Protein AF-A0A759RTY6-F1 (afdb_monomer)

pLDDT: mean 89.57, std 9.61, range [46.62, 97.69]

Radius of gyration: 14.62 Å; Cα contacts (8 Å, |Δi|>4): 48; chains: 1; bounding box: 24×43×30 Å

Solvent-accessible surface area (backbone atoms only — not comparable to full-atom values): 5090 Å² total; per-residue (Å²): 132,80,94,73,86,89,86,74,59,79,95,52,67,83,41,62,71,60,54,47,53,49,51,59,58,55,52,72,79,53,59,95,84,59,87,50,74,47,76,45,69,57,79,74,52,75,66,54,62,50,53,44,43,74,73,74,35,49,76,47,68,49,76,72,74,94,81,87,81,81,85,80,83,133

Organism: Salmonella enterica (NCBI:txid28901)

Structure (mmCIF, N/CA/C/O backbone):
data_AF-A0A759RTY6-F1
#
_entry.id   AF-A0A759RTY6-F1
#
loop_
_atom_site.group_PDB
_atom_site.id
_atom_site.type_symbol
_atom_site.label_atom_id
_atom_site.label_alt_id
_atom_site.label_comp_id
_atom_site.label_asym_id
_atom_site.label_entity_id
_atom_site.label_seq_id
_atom_site.pdbx_PDB_ins_code
_atom_site.Cartn_x
_atom_site.Cartn_y
_atom_site.Cartn_z
_atom_site.occupancy
_atom_site.B_iso_or_equiv
_atom_site.auth_seq_id
_atom_site.auth_comp_id
_atom_site.auth_asym_id
_atom_site.auth_atom_id
_atom_site.pdbx_PDB_model_num
ATOM 1 N N . MET A 1 1 ? 13.328 -11.939 12.378 1.00 46.62 1 MET A N 1
ATOM 2 C CA . MET A 1 1 ? 12.798 -12.593 11.160 1.00 46.62 1 MET A CA 1
ATOM 3 C C . MET A 1 1 ? 11.690 -11.724 10.591 1.00 46.62 1 MET A C 1
ATOM 5 O O . MET A 1 1 ? 10.911 -11.230 11.400 1.00 46.62 1 MET A O 1
ATOM 9 N N . PRO A 1 2 ? 11.618 -11.498 9.267 1.00 65.00 2 PRO A N 1
ATOM 10 C CA . PRO A 1 2 ? 10.469 -10.817 8.675 1.00 65.00 2 PRO A CA 1
ATOM 11 C C . PRO A 1 2 ? 9.217 -11.696 8.808 1.00 65.00 2 PRO A C 1
ATOM 13 O O . PRO A 1 2 ? 9.295 -12.905 8.603 1.00 65.00 2 PRO A O 1
ATOM 16 N N . LEU A 1 3 ? 8.081 -11.085 9.157 1.00 76.38 3 LEU A N 1
ATOM 17 C CA . LEU A 1 3 ? 6.784 -11.764 9.290 1.00 76.38 3 LEU A CA 1
ATOM 18 C C . LEU A 1 3 ? 6.282 -12.303 7.938 1.00 76.38 3 LEU A C 1
ATOM 20 O O . LEU A 1 3 ? 5.668 -13.361 7.881 1.00 76.38 3 LEU A O 1
ATOM 24 N N . MET A 1 4 ? 6.578 -11.585 6.851 1.00 88.56 4 MET A N 1
ATOM 25 C CA . MET A 1 4 ? 6.180 -11.928 5.488 1.00 88.56 4 MET A CA 1
ATOM 26 C C . MET A 1 4 ? 7.194 -11.351 4.488 1.00 88.56 4 MET A 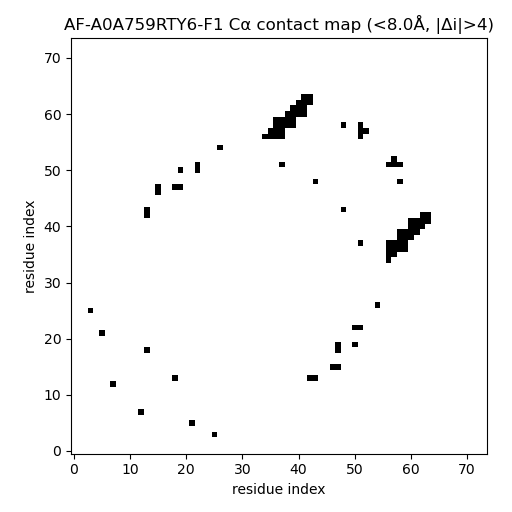C 1
ATOM 28 O O . MET A 1 4 ? 7.758 -10.283 4.724 1.00 88.56 4 MET A O 1
ATOM 32 N N . SER A 1 5 ? 7.432 -12.050 3.376 1.00 90.75 5 SER A N 1
ATOM 33 C CA . SER A 1 5 ? 8.261 -11.576 2.261 1.00 90.75 5 SER A CA 1
ATOM 34 C C . SER A 1 5 ? 7.629 -11.989 0.936 1.00 90.75 5 SER A C 1
ATOM 36 O O . SER A 1 5 ? 7.181 -13.127 0.800 1.00 90.75 5 SER A O 1
ATOM 38 N N . TYR A 1 6 ? 7.594 -11.071 -0.030 1.00 90.69 6 TYR A N 1
ATOM 39 C CA . TYR A 1 6 ? 7.039 -11.308 -1.360 1.00 90.69 6 TYR A CA 1
ATOM 40 C C . TYR A 1 6 ? 8.021 -10.783 -2.411 1.00 90.69 6 TYR A C 1
ATOM 42 O O . TYR A 1 6 ? 8.210 -9.577 -2.556 1.00 90.69 6 TYR A O 1
ATOM 50 N N . VAL A 1 7 ? 8.666 -11.700 -3.133 1.00 92.94 7 VAL A N 1
ATOM 51 C CA . VAL A 1 7 ? 9.702 -11.393 -4.129 1.00 92.94 7 VAL A CA 1
ATOM 52 C C . VAL A 1 7 ? 9.159 -11.671 -5.523 1.00 92.94 7 VAL A C 1
ATOM 54 O O . VAL A 1 7 ? 8.535 -12.706 -5.753 1.00 92.94 7 VAL A O 1
ATOM 57 N N . VAL A 1 8 ? 9.408 -10.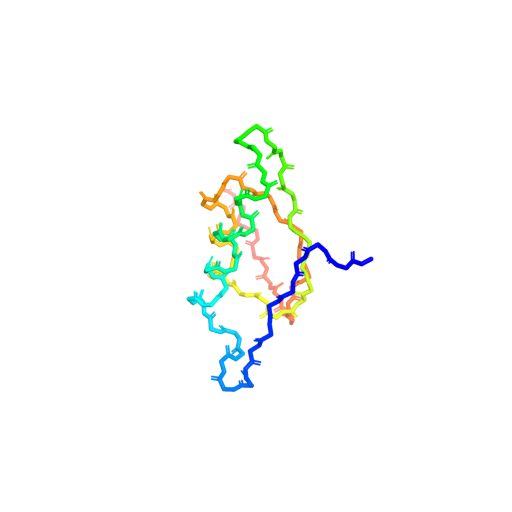756 -6.461 1.00 94.31 8 VAL A N 1
ATOM 58 C CA . VAL A 1 8 ? 8.956 -10.877 -7.852 1.00 94.31 8 VAL A CA 1
ATOM 59 C C . VAL A 1 8 ? 10.094 -10.627 -8.836 1.00 94.31 8 VAL A C 1
ATOM 61 O O . VAL A 1 8 ? 11.045 -9.918 -8.498 1.00 94.31 8 VAL A O 1
ATOM 64 N N . PRO A 1 9 ? 10.018 -11.183 -10.060 1.00 97.38 9 PRO A N 1
ATOM 65 C CA . PRO A 1 9 ? 10.954 -10.837 -11.121 1.00 97.38 9 PRO A CA 1
ATOM 66 C C . PRO A 1 9 ? 10.925 -9.338 -11.424 1.00 97.38 9 PRO A C 1
ATOM 68 O O . PRO A 1 9 ? 9.888 -8.688 -11.295 1.00 97.38 9 PRO A O 1
ATOM 71 N N . LEU A 1 10 ? 12.040 -8.802 -11.926 1.00 96.06 10 LEU A N 1
ATOM 72 C CA . LEU A 1 10 ? 12.149 -7.384 -12.284 1.00 96.06 10 LEU A CA 1
ATOM 73 C C . LEU A 1 10 ? 11.072 -6.935 -13.289 1.00 96.06 10 LEU A C 1
ATOM 75 O O . LEU A 1 10 ? 10.585 -5.813 -13.208 1.00 96.06 10 LEU A O 1
ATOM 79 N N . SER A 1 11 ? 10.642 -7.825 -14.188 1.00 96.81 11 SER A N 1
ATOM 80 C CA . SER A 1 11 ? 9.567 -7.572 -15.159 1.00 96.81 11 SER A CA 1
ATOM 81 C C . SER A 1 11 ? 8.190 -7.331 -14.532 1.00 96.81 11 SER A C 1
ATOM 83 O O . SER A 1 11 ? 7.259 -6.937 -15.228 1.00 96.81 11 SER A O 1
ATOM 85 N N . GLN A 1 12 ? 8.045 -7.596 -13.236 1.00 96.06 12 GLN A N 1
ATOM 86 C CA . GLN A 1 12 ? 6.825 -7.407 -12.459 1.00 96.06 12 GLN A CA 1
ATOM 87 C C . GLN A 1 12 ? 6.987 -6.333 -11.372 1.00 96.06 12 GLN A C 1
ATOM 89 O O . GLN A 1 12 ? 6.079 -6.133 -10.563 1.00 96.06 12 GLN A O 1
ATOM 94 N N . LEU A 1 13 ? 8.131 -5.641 -11.333 1.00 92.00 13 LEU A N 1
ATOM 95 C CA . LEU A 1 13 ? 8.380 -4.578 -10.368 1.00 92.00 13 LEU A CA 1
ATOM 96 C C . LEU A 1 13 ? 7.346 -3.456 -10.537 1.00 92.00 13 LEU A C 1
ATOM 98 O O . LEU A 1 13 ? 7.143 -2.941 -11.634 1.00 92.00 13 LEU A O 1
ATOM 102 N N . GLY A 1 14 ? 6.698 -3.071 -9.437 1.00 89.81 14 GLY A N 1
ATOM 103 C CA . GLY A 1 14 ? 5.688 -2.013 -9.443 1.00 89.81 14 GLY A CA 1
ATOM 104 C C . GLY A 1 14 ? 4.318 -2.435 -9.982 1.00 89.81 14 GLY A C 1
ATOM 105 O O . GLY A 1 14 ? 3.455 -1.571 -10.142 1.00 89.81 14 GLY A O 1
ATOM 106 N N . ASN A 1 15 ? 4.090 -3.727 -10.250 1.00 94.25 15 ASN A N 1
ATOM 107 C CA . ASN A 1 15 ? 2.792 -4.214 -10.711 1.00 94.25 15 ASN A CA 1
ATOM 108 C C . ASN A 1 15 ? 1.712 -4.010 -9.616 1.00 94.25 15 ASN A C 1
ATOM 110 O O . ASN A 1 15 ? 1.817 -4.596 -8.531 1.00 94.25 15 ASN A O 1
ATOM 114 N N . PRO A 1 16 ? 0.653 -3.221 -9.887 1.00 93.56 16 PRO A N 1
ATOM 115 C CA . PRO A 1 16 ? -0.375 -2.901 -8.898 1.00 93.56 16 PRO A CA 1
ATOM 116 C C . PRO A 1 16 ? -1.179 -4.122 -8.432 1.00 93.56 16 PRO A C 1
ATOM 118 O O . PRO A 1 16 ? -1.557 -4.173 -7.263 1.00 93.56 16 PRO A O 1
ATOM 121 N N . ASP A 1 17 ? -1.385 -5.127 -9.284 1.00 95.19 17 ASP A N 1
ATOM 122 C CA . ASP A 1 17 ? -2.147 -6.334 -8.932 1.00 95.19 17 ASP A CA 1
ATOM 123 C C . ASP A 1 17 ? -1.362 -7.243 -7.982 1.00 95.19 17 ASP A C 1
ATOM 125 O O . ASP A 1 17 ? -1.924 -7.984 -7.176 1.00 95.19 17 ASP A O 1
ATOM 129 N N . ILE A 1 18 ? -0.032 -7.218 -8.079 1.00 95.25 18 ILE A N 1
ATOM 130 C CA . ILE A 1 18 ? 0.849 -7.928 -7.147 1.00 95.25 18 ILE A CA 1
ATOM 131 C C . ILE A 1 18 ? 0.844 -7.222 -5.794 1.00 95.25 18 ILE A C 1
ATOM 133 O O . ILE A 1 18 ? 0.731 -7.874 -4.759 1.00 95.25 18 ILE A O 1
ATOM 137 N N . HIS A 1 19 ? 0.921 -5.893 -5.800 1.00 94.25 19 HIS A N 1
ATOM 138 C CA . HIS A 1 19 ? 0.834 -5.093 -4.586 1.00 94.25 19 HIS A CA 1
ATOM 139 C C . HIS A 1 19 ? -0.497 -5.287 -3.844 1.00 94.25 19 HIS A C 1
ATOM 141 O O . HIS A 1 19 ? -0.483 -5.456 -2.627 1.00 94.25 19 HIS A O 1
ATOM 147 N N . ALA A 1 20 ? -1.625 -5.303 -4.564 1.00 94.81 20 ALA A N 1
ATOM 148 C CA . ALA A 1 20 ? -2.943 -5.558 -3.981 1.00 94.81 20 ALA A CA 1
ATOM 149 C C . ALA A 1 20 ? -2.999 -6.946 -3.327 1.00 94.81 20 ALA A C 1
ATOM 151 O O . ALA A 1 20 ? -3.262 -7.048 -2.134 1.00 94.81 20 ALA A O 1
ATOM 152 N N . ARG A 1 21 ? -2.596 -7.998 -4.057 1.00 95.81 21 ARG A N 1
ATOM 153 C CA . ARG A 1 21 ? -2.549 -9.369 -3.517 1.00 95.81 21 ARG A CA 1
ATOM 154 C C . ARG A 1 21 ? -1.672 -9.500 -2.273 1.00 95.81 21 ARG A C 1
ATOM 156 O O . ARG A 1 21 ? -1.991 -10.284 -1.378 1.00 95.81 21 ARG A O 1
ATOM 163 N N . PHE A 1 22 ? -0.565 -8.760 -2.213 1.00 95.06 22 PHE A N 1
ATOM 164 C CA . PHE A 1 22 ? 0.278 -8.723 -1.023 1.00 95.06 22 PHE A CA 1
ATOM 165 C C . PHE A 1 22 ? -0.461 -8.114 0.178 1.00 95.06 22 PHE A C 1
ATOM 167 O O . PHE A 1 22 ? -0.441 -8.713 1.252 1.00 95.06 22 PHE A O 1
ATOM 174 N N . LEU A 1 23 ? -1.134 -6.971 0.004 1.00 95.19 23 LEU A N 1
ATOM 175 C CA . LEU A 1 23 ? -1.894 -6.315 1.076 1.00 95.19 23 LEU A CA 1
ATOM 176 C C . LEU A 1 23 ? -3.102 -7.149 1.523 1.00 95.19 23 LEU A C 1
ATOM 178 O O . LEU A 1 23 ? -3.311 -7.296 2.727 1.00 95.19 23 LEU A O 1
ATOM 182 N N . ASP A 1 24 ? -3.810 -7.784 0.584 1.00 95.56 24 ASP A N 1
ATOM 183 C CA . ASP A 1 24 ? -4.896 -8.722 0.888 1.00 95.56 24 ASP A CA 1
ATOM 184 C C . ASP A 1 24 ? -4.391 -9.867 1.768 1.00 95.56 24 ASP A C 1
ATOM 186 O O . ASP A 1 24 ? -4.962 -10.160 2.817 1.00 95.56 24 ASP A O 1
ATOM 190 N N . SER A 1 25 ? -3.268 -10.475 1.384 1.00 95.44 25 SER A N 1
ATOM 191 C CA . SER A 1 25 ? -2.656 -11.568 2.143 1.00 95.44 25 SER A CA 1
ATOM 192 C C . SER A 1 25 ? -2.195 -11.109 3.528 1.00 95.44 25 SER A C 1
ATOM 194 O O . SER A 1 25 ? -2.379 -11.827 4.508 1.00 95.44 25 SER A O 1
ATOM 196 N N . LEU A 1 26 ? -1.625 -9.905 3.620 1.00 94.69 26 LEU A N 1
ATOM 197 C CA . LEU A 1 26 ? -1.188 -9.313 4.880 1.00 94.69 26 LEU A CA 1
ATOM 198 C C . LEU A 1 26 ? -2.371 -9.018 5.816 1.00 94.69 26 LEU A C 1
ATOM 200 O O . LEU A 1 26 ? -2.234 -9.166 7.029 1.00 94.69 26 LEU A O 1
ATOM 204 N N . SER A 1 27 ? -3.538 -8.648 5.278 1.00 94.38 27 SER A N 1
ATOM 205 C CA . SER A 1 27 ? -4.729 -8.364 6.090 1.00 94.38 27 SER A CA 1
ATOM 206 C C . SER A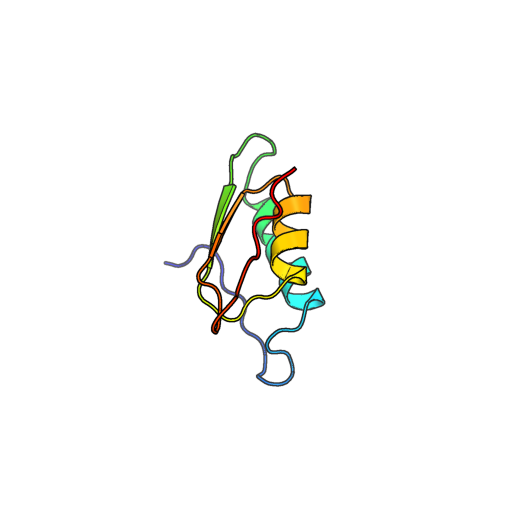 1 27 ? -5.215 -9.575 6.883 1.00 94.38 27 SER A C 1
ATOM 208 O O . SER A 1 27 ? -5.720 -9.416 7.992 1.00 94.38 27 SER A O 1
ATOM 210 N N . LEU A 1 28 ? -4.965 -10.786 6.376 1.00 94.38 28 LEU A N 1
ATOM 211 C CA . LEU A 1 28 ? -5.326 -12.039 7.042 1.00 94.38 28 LEU A CA 1
ATOM 212 C C . LEU A 1 28 ? -4.512 -12.293 8.319 1.00 94.38 28 LEU A C 1
ATOM 214 O O . LEU A 1 28 ? -4.877 -13.149 9.123 1.00 94.38 28 LEU A O 1
ATOM 218 N N . CYS A 1 29 ? -3.405 -11.572 8.521 1.00 93.19 29 CYS A N 1
ATOM 219 C CA . CYS A 1 29 ? -2.593 -11.671 9.733 1.00 93.19 29 CYS A CA 1
ATOM 220 C C . CYS A 1 29 ? -3.191 -10.911 10.924 1.00 93.19 29 CYS A C 1
ATOM 222 O O . CYS A 1 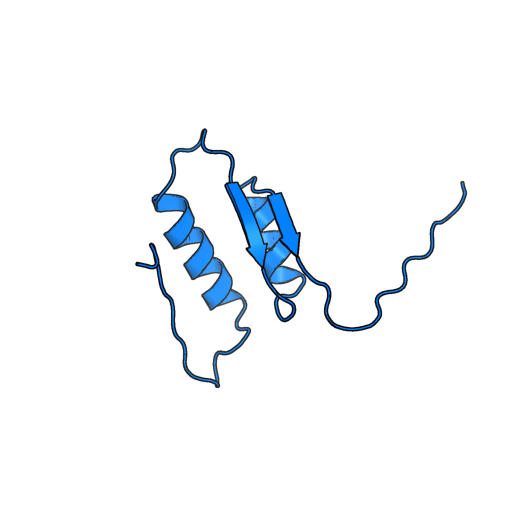29 ? -2.684 -11.038 12.040 1.00 93.19 29 CYS A O 1
ATOM 224 N N . PHE A 1 30 ? -4.232 -10.109 10.701 1.00 92.12 30 PHE A N 1
ATOM 225 C CA . PHE A 1 30 ? -4.786 -9.209 11.700 1.00 92.12 30 PHE A CA 1
ATOM 226 C C . PHE A 1 30 ? -6.281 -9.446 11.897 1.00 92.12 30 PHE A C 1
ATOM 228 O O . PHE A 1 30 ? -6.981 -9.960 11.030 1.00 92.12 30 PHE A O 1
ATOM 235 N N . SER A 1 31 ? -6.780 -9.056 13.067 1.00 92.56 31 SER A N 1
ATOM 236 C CA . SER A 1 31 ? -8.223 -8.991 13.303 1.00 92.56 31 SER A CA 1
ATOM 237 C C . SER A 1 31 ? -8.790 -7.683 12.749 1.00 92.56 31 SER A C 1
ATOM 239 O O . SER A 1 31 ? -8.066 -6.697 12.651 1.00 92.56 31 SER A O 1
ATOM 241 N N . GLU A 1 32 ? -10.097 -7.621 12.492 1.00 88.38 32 GLU A N 1
ATOM 242 C CA . GLU A 1 32 ? -10.759 -6.400 11.991 1.00 88.38 32 GLU A CA 1
ATOM 243 C C . GLU A 1 32 ? -10.580 -5.168 12.897 1.00 88.38 32 GLU A C 1
ATOM 245 O O . GLU A 1 32 ? -10.671 -4.038 12.434 1.00 88.38 32 GLU A O 1
ATOM 250 N N . LYS A 1 33 ? -10.314 -5.366 14.195 1.00 92.38 33 LYS A N 1
ATOM 251 C CA . LYS A 1 33 ? -10.103 -4.277 15.166 1.00 92.38 33 LYS A CA 1
ATOM 252 C C . LYS A 1 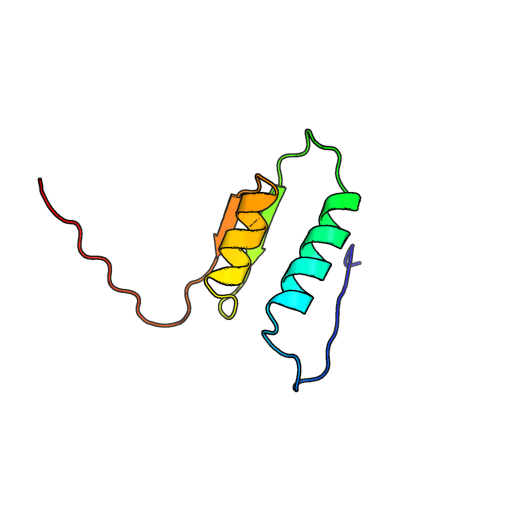33 ? -8.657 -3.790 15.228 1.00 92.38 33 LYS A C 1
ATOM 254 O O . LYS A 1 33 ? -8.354 -2.880 15.994 1.00 92.38 33 LYS A O 1
ATOM 259 N N . THR A 1 34 ? -7.750 -4.441 14.511 1.00 95.69 34 THR A N 1
ATOM 260 C CA . THR A 1 34 ? -6.335 -4.095 14.542 1.00 95.69 34 THR A CA 1
ATOM 261 C C . THR A 1 34 ? -6.106 -2.831 13.721 1.00 95.69 34 THR A C 1
ATOM 263 O O . THR A 1 34 ? -6.306 -2.822 12.511 1.00 95.69 34 THR A O 1
ATOM 266 N N . GLU A 1 35 ? -5.641 -1.770 14.375 1.00 96.31 35 GLU A N 1
ATOM 267 C CA . GLU A 1 35 ? -5.187 -0.565 13.685 1.00 96.31 35 GLU A CA 1
ATOM 268 C C . GLU A 1 35 ? -3.832 -0.832 13.021 1.00 96.31 35 GLU A C 1
ATOM 270 O O . GLU A 1 35 ? -2.863 -1.215 13.681 1.00 96.31 35 GLU A O 1
ATOM 275 N N . VAL A 1 36 ? -3.759 -0.640 11.703 1.00 96.50 36 VAL A N 1
ATOM 276 C CA . VAL A 1 36 ? -2.554 -0.909 10.911 1.00 96.50 36 VAL A CA 1
ATOM 277 C C . VAL A 1 36 ? -2.033 0.388 10.302 1.00 96.50 36 VAL A C 1
ATOM 279 O O . VAL A 1 36 ? -2.769 1.142 9.659 1.00 96.50 36 VAL A O 1
ATOM 282 N N . ILE A 1 37 ? -0.730 0.618 10.478 1.00 97.25 37 ILE A N 1
ATOM 283 C CA . ILE A 1 37 ? 0.011 1.706 9.839 1.00 97.25 37 ILE A CA 1
ATOM 284 C C . ILE A 1 37 ? 1.072 1.093 8.928 1.00 97.25 37 ILE A C 1
ATO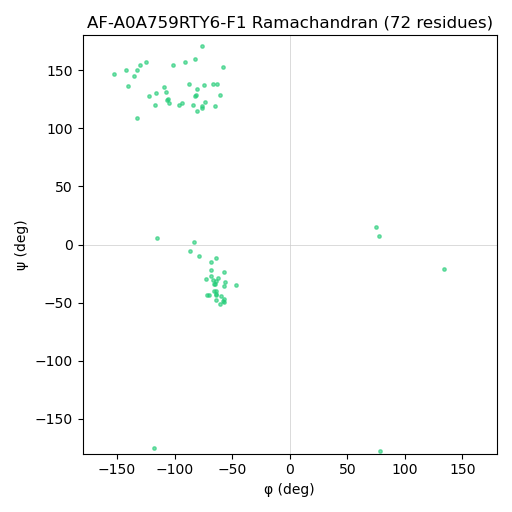M 286 O O . ILE A 1 37 ? 1.963 0.380 9.392 1.00 97.25 37 ILE A O 1
ATOM 290 N N . ILE A 1 38 ? 1.005 1.392 7.632 1.00 95.69 38 ILE A N 1
ATOM 291 C CA . ILE A 1 38 ? 2.004 0.956 6.653 1.00 95.69 38 ILE A CA 1
ATOM 292 C C . ILE A 1 38 ? 3.069 2.038 6.488 1.00 95.69 38 ILE A C 1
ATOM 294 O O . ILE A 1 38 ? 2.771 3.164 6.086 1.00 95.69 38 ILE A O 1
ATOM 298 N N . ILE A 1 39 ? 4.327 1.683 6.746 1.00 95.12 39 ILE A N 1
ATOM 299 C CA . ILE A 1 39 ? 5.483 2.547 6.497 1.00 95.12 39 ILE A CA 1
ATOM 300 C C . ILE A 1 39 ? 6.206 2.027 5.256 1.00 95.12 39 ILE A C 1
ATOM 302 O O . ILE A 1 39 ? 6.612 0.867 5.217 1.00 95.12 39 ILE A O 1
ATOM 306 N N . SER A 1 40 ? 6.351 2.868 4.232 1.00 92.25 40 SER A N 1
ATOM 307 C CA . SER A 1 40 ? 6.982 2.483 2.959 1.00 92.25 40 SER A CA 1
ATOM 308 C C . SER A 1 40 ? 7.975 3.534 2.459 1.00 92.25 40 SER A C 1
ATOM 310 O O . SER A 1 40 ? 7.770 4.736 2.638 1.00 92.25 40 SER A O 1
ATOM 312 N N . ASP A 1 41 ? 9.063 3.077 1.831 1.00 90.44 41 ASP A N 1
ATOM 313 C CA . ASP A 1 41 ? 10.001 3.961 1.133 1.00 90.44 41 ASP A CA 1
ATOM 314 C C . ASP A 1 41 ? 9.429 4.428 -0.222 1.00 90.44 41 ASP A C 1
ATOM 316 O O . ASP A 1 41 ? 8.391 3.953 -0.693 1.00 90.44 41 ASP A O 1
ATOM 320 N N . ALA A 1 42 ? 10.104 5.385 -0.854 1.00 84.62 42 ALA A N 1
ATOM 321 C CA . ALA A 1 42 ? 9.733 5.907 -2.156 1.00 84.62 42 ALA A CA 1
ATOM 322 C C . ALA A 1 42 ? 9.802 4.822 -3.247 1.00 84.62 42 ALA A C 1
ATOM 324 O O . ALA A 1 42 ? 10.745 4.038 -3.306 1.00 84.62 42 ALA A O 1
ATOM 325 N N . GLY A 1 43 ? 8.810 4.804 -4.141 1.00 85.88 43 GLY A N 1
ATOM 326 C CA . GLY A 1 43 ? 8.691 3.807 -5.216 1.00 85.88 43 GLY A CA 1
ATOM 327 C C . GLY A 1 43 ? 7.281 3.234 -5.354 1.00 85.88 43 GLY A C 1
ATOM 328 O O . GLY A 1 43 ? 6.892 2.792 -6.433 1.00 85.88 43 GLY A O 1
ATOM 329 N N . PHE A 1 44 ? 6.474 3.335 -4.299 1.00 88.69 44 PHE A N 1
ATOM 330 C CA . PHE A 1 44 ? 5.046 3.051 -4.353 1.00 88.69 44 PHE A CA 1
ATOM 331 C C . PHE A 1 44 ? 4.252 4.297 -4.771 1.00 88.69 44 PHE A C 1
ATOM 333 O O . PHE A 1 44 ? 4.543 5.413 -4.342 1.00 88.69 44 PHE A O 1
ATOM 340 N N . GLN A 1 45 ? 3.254 4.113 -5.638 1.00 84.12 45 GLN A N 1
ATOM 341 C CA . GLN A 1 45 ? 2.486 5.203 -6.253 1.00 84.12 45 GLN A CA 1
ATOM 342 C C . GLN A 1 45 ? 0.998 5.152 -5.874 1.00 84.12 45 GLN A C 1
ATOM 344 O O . GLN A 1 45 ? 0.569 4.312 -5.092 1.00 84.12 45 GLN A O 1
ATOM 349 N N . GLY A 1 46 ? 0.177 6.031 -6.461 1.00 88.06 46 GLY A N 1
ATOM 350 C CA . GLY A 1 46 ? -1.232 6.236 -6.096 1.00 88.06 46 GLY A CA 1
ATOM 351 C C . GLY A 1 46 ? -2.093 4.974 -5.925 1.00 88.06 46 GLY A C 1
ATOM 352 O O . GLY A 1 46 ? -2.960 4.960 -5.056 1.00 88.06 46 GLY A O 1
ATOM 353 N N . HIS A 1 47 ? -1.862 3.912 -6.709 1.00 90.75 47 HIS A N 1
ATOM 354 C CA . HIS A 1 47 ? -2.582 2.641 -6.544 1.00 90.75 47 HIS A CA 1
ATOM 355 C C . HIS A 1 47 ? -2.305 1.968 -5.195 1.00 90.75 47 HIS A C 1
ATOM 357 O O . HIS A 1 47 ? -3.249 1.551 -4.534 1.00 90.75 47 HIS A O 1
ATOM 363 N N . TRP A 1 48 ? -1.050 1.945 -4.747 1.00 93.81 48 TRP A N 1
ATOM 364 C CA . TRP A 1 48 ? -0.656 1.401 -3.444 1.00 93.81 48 TRP A CA 1
ATOM 365 C C . TRP A 1 48 ? -1.400 2.091 -2.297 1.00 93.81 48 TRP A C 1
ATOM 367 O O . TRP A 1 48 ? -2.045 1.442 -1.481 1.00 93.81 48 TRP A O 1
ATOM 377 N N . PHE A 1 49 ? -1.402 3.426 -2.292 1.00 93.88 49 PHE A N 1
ATOM 378 C CA . PHE A 1 49 ? -2.055 4.213 -1.242 1.00 93.88 49 PHE A CA 1
ATOM 379 C C . PHE A 1 49 ? -3.585 4.110 -1.259 1.00 93.88 49 PHE A C 1
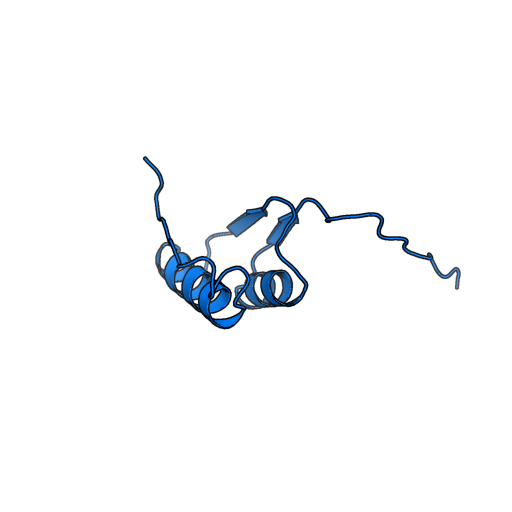ATOM 381 O O . PHE A 1 49 ? -4.229 4.305 -0.228 1.00 93.88 49 PHE A O 1
ATOM 388 N N . ARG A 1 50 ? -4.194 3.840 -2.422 1.00 94.62 50 ARG A N 1
ATOM 389 C CA . ARG A 1 50 ? -5.631 3.540 -2.508 1.00 94.62 50 ARG A CA 1
ATOM 390 C C . ARG A 1 50 ? -5.952 2.177 -1.904 1.00 94.62 50 ARG A C 1
ATOM 392 O O . ARG A 1 50 ? -6.896 2.104 -1.131 1.00 94.62 50 ARG A O 1
ATOM 399 N N . GLN A 1 51 ? -5.142 1.159 -2.198 1.00 96.06 51 GLN A N 1
ATOM 400 C CA . GLN A 1 51 ? -5.322 -0.191 -1.654 1.00 96.06 51 GLN A CA 1
ATOM 401 C C . GLN A 1 51 ? -5.145 -0.226 -0.130 1.00 96.06 51 GLN A C 1
ATOM 403 O O . GLN A 1 51 ? -5.972 -0.782 0.580 1.00 96.06 51 GLN A O 1
ATOM 408 N N . ILE A 1 52 ? -4.135 0.461 0.414 1.00 96.75 52 ILE A N 1
ATOM 409 C CA . ILE A 1 52 ? -3.983 0.575 1.876 1.00 96.75 52 ILE A CA 1
ATOM 410 C C . ILE A 1 52 ? -5.249 1.178 2.506 1.00 96.75 52 ILE A C 1
ATOM 412 O O . ILE A 1 52 ? -5.785 0.645 3.475 1.00 96.75 52 ILE A O 1
ATOM 416 N N . ARG A 1 53 ? -5.771 2.265 1.922 1.00 96.38 53 ARG A N 1
ATOM 417 C CA . ARG A 1 53 ? -6.978 2.923 2.435 1.00 96.38 53 ARG A CA 1
ATOM 418 C C . ARG A 1 53 ? -8.239 2.071 2.305 1.00 96.38 53 ARG A C 1
ATOM 420 O O . ARG A 1 53 ? -9.110 2.206 3.158 1.00 96.38 53 ARG A O 1
ATOM 427 N N . SER A 1 54 ? -8.355 1.192 1.305 1.00 95.88 54 SER A N 1
ATOM 428 C CA . SER A 1 54 ? -9.518 0.296 1.197 1.00 95.88 54 SER A CA 1
ATOM 429 C C . SER A 1 54 ? -9.574 -0.760 2.300 1.00 95.88 54 SER A C 1
ATOM 431 O O . SER A 1 54 ? -10.667 -1.217 2.613 1.00 95.88 54 SER A O 1
ATOM 433 N N . HIS A 1 55 ? -8.449 -1.087 2.943 1.00 95.25 55 HIS A N 1
ATOM 434 C CA . HIS A 1 55 ? -8.440 -1.910 4.161 1.00 95.25 55 HIS A CA 1
ATOM 435 C C . HIS A 1 55 ? -8.725 -1.107 5.445 1.00 95.25 55 HIS A C 1
ATOM 437 O O . HIS A 1 55 ? -8.689 -1.665 6.538 1.00 95.25 55 HIS A O 1
ATOM 443 N N . GLY A 1 56 ? -8.983 0.203 5.346 1.00 95.88 56 GLY A N 1
ATOM 444 C CA . GLY A 1 56 ? -9.139 1.084 6.509 1.00 95.88 56 GLY A CA 1
ATOM 445 C C . GLY A 1 56 ? -7.816 1.432 7.198 1.00 95.88 56 GLY A C 1
ATOM 446 O O . GLY A 1 56 ? -7.818 1.916 8.327 1.00 95.88 56 GLY A O 1
ATOM 447 N N . TRP A 1 57 ? -6.682 1.184 6.542 1.00 97.25 57 TRP A N 1
ATOM 448 C CA . TRP A 1 57 ? -5.357 1.402 7.117 1.00 97.25 57 TRP A CA 1
ATOM 449 C C . TRP A 1 57 ? -4.819 2.800 6.819 1.00 97.25 57 TRP A C 1
ATOM 451 O O . TRP A 1 57 ? -5.182 3.452 5.832 1.00 97.25 57 TRP A O 1
ATOM 461 N N . VAL A 1 58 ? -3.886 3.241 7.661 1.00 97.69 58 VAL A N 1
ATOM 462 C CA . VAL A 1 58 ? -3.168 4.512 7.503 1.00 97.69 58 VAL A CA 1
ATOM 463 C C . VAL A 1 58 ? -1.775 4.240 6.932 1.00 97.69 58 VAL A C 1
ATOM 465 O O . VAL A 1 58 ? -1.228 3.148 7.086 1.00 97.69 58 VAL A O 1
ATOM 468 N N . TYR A 1 59 ? -1.177 5.219 6.251 1.00 95.94 59 TYR A N 1
ATOM 469 C CA . TYR A 1 59 ? 0.183 5.094 5.735 1.00 95.94 59 TYR A CA 1
ATOM 470 C C . TYR A 1 59 ? 1.054 6.307 6.036 1.00 95.94 59 TYR A C 1
ATOM 472 O O . TYR A 1 59 ? 0.592 7.447 6.064 1.00 95.94 59 TYR A O 1
ATOM 480 N N . VAL A 1 60 ? 2.348 6.032 6.178 1.00 95.19 60 VAL A N 1
ATOM 481 C CA . VAL A 1 60 ? 3.429 7.015 6.153 1.00 95.19 60 VAL A CA 1
ATOM 482 C C . VAL A 1 60 ? 4.377 6.607 5.034 1.00 95.19 60 VAL A C 1
ATOM 484 O O . VAL A 1 60 ? 4.808 5.455 4.952 1.00 95.19 60 VAL A O 1
ATOM 487 N N . CYS A 1 61 ? 4.699 7.532 4.138 1.00 92.38 61 CYS A N 1
ATOM 488 C CA . CYS A 1 61 ? 5.567 7.229 3.010 1.00 92.38 61 CYS A CA 1
ATOM 489 C C . CYS A 1 61 ? 6.506 8.377 2.679 1.00 92.38 61 CYS A C 1
ATOM 491 O O . CYS A 1 61 ? 6.148 9.551 2.811 1.00 92.38 61 CYS A O 1
ATOM 493 N N . ARG A 1 62 ? 7.679 8.029 2.149 1.00 90.06 62 ARG A N 1
ATOM 494 C CA . ARG A 1 62 ? 8.517 8.997 1.446 1.00 90.06 62 ARG A CA 1
ATOM 495 C C . ARG A 1 62 ? 8.008 9.164 0.017 1.00 90.06 62 ARG A C 1
ATOM 497 O O . ARG A 1 62 ? 7.831 8.196 -0.715 1.00 90.06 62 ARG A O 1
ATOM 504 N N . VAL A 1 63 ? 7.800 10.408 -0.390 1.00 83.38 63 VAL A N 1
ATOM 505 C CA . VAL A 1 63 ? 7.416 10.754 -1.759 1.00 83.38 63 VAL A CA 1
ATOM 506 C C . VAL A 1 63 ? 8.660 10.768 -2.654 1.00 83.38 63 VAL A C 1
ATOM 508 O O . VAL A 1 63 ? 9.690 11.324 -2.273 1.00 83.38 63 VAL A O 1
ATOM 511 N N . LEU A 1 64 ? 8.583 10.145 -3.838 1.00 83.81 64 LEU A N 1
ATOM 512 C CA . LEU A 1 64 ? 9.672 10.184 -4.818 1.00 83.81 64 LEU A CA 1
ATOM 513 C C . LEU A 1 64 ? 9.606 11.477 -5.643 1.00 83.81 64 LEU A C 1
ATOM 515 O O . LEU A 1 64 ? 8.581 11.768 -6.260 1.00 83.81 64 LEU A O 1
ATOM 519 N N . GLY A 1 65 ? 10.724 12.201 -5.709 1.00 81.44 65 GLY A N 1
ATOM 520 C CA . GLY A 1 65 ? 10.847 13.436 -6.485 1.00 81.44 65 GLY A CA 1
ATOM 521 C C . GLY A 1 65 ? 10.220 14.657 -5.807 1.00 81.44 65 GLY A C 1
ATOM 522 O O . GLY A 1 65 ? 9.731 14.591 -4.681 1.00 81.44 65 GLY A O 1
ATOM 523 N N . ALA A 1 66 ? 10.261 15.795 -6.500 1.00 78.81 66 ALA A N 1
ATOM 524 C CA . ALA A 1 66 ? 9.640 17.025 -6.027 1.00 78.81 66 ALA A CA 1
ATOM 525 C C . ALA A 1 66 ? 8.135 16.993 -6.327 1.00 78.81 66 ALA A C 1
ATOM 527 O O . ALA A 1 66 ? 7.731 16.987 -7.489 1.00 78.81 66 ALA A O 1
ATOM 528 N N . GLN A 1 67 ? 7.311 16.965 -5.280 1.00 71.81 67 GLN A N 1
ATOM 529 C CA . GLN A 1 67 ? 5.871 17.184 -5.396 1.00 71.81 67 GLN A CA 1
ATOM 530 C C . GLN A 1 67 ? 5.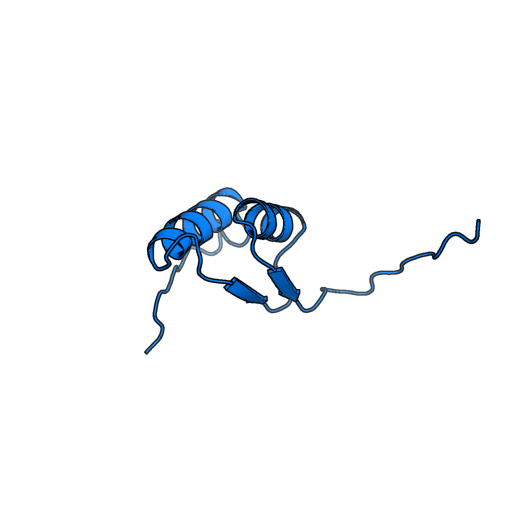549 18.575 -4.868 1.00 71.81 67 GLN A C 1
ATOM 532 O O . GLN A 1 67 ? 5.889 18.911 -3.734 1.00 71.81 67 GLN A O 1
ATOM 537 N N . TYR A 1 68 ? 4.893 19.374 -5.701 1.00 78.00 68 TYR A N 1
ATOM 538 C CA . TYR A 1 68 ? 4.469 20.722 -5.357 1.00 78.00 68 TYR A CA 1
ATOM 539 C C . TYR A 1 68 ? 2.963 20.710 -5.143 1.00 78.00 68 TYR A C 1
ATOM 541 O O . TYR A 1 68 ? 2.208 20.302 -6.023 1.00 78.00 68 TYR A O 1
ATOM 549 N N . TYR A 1 69 ? 2.530 21.170 -3.977 1.00 72.62 69 TYR A N 1
ATOM 550 C CA . TYR A 1 69 ? 1.121 21.385 -3.683 1.00 72.62 69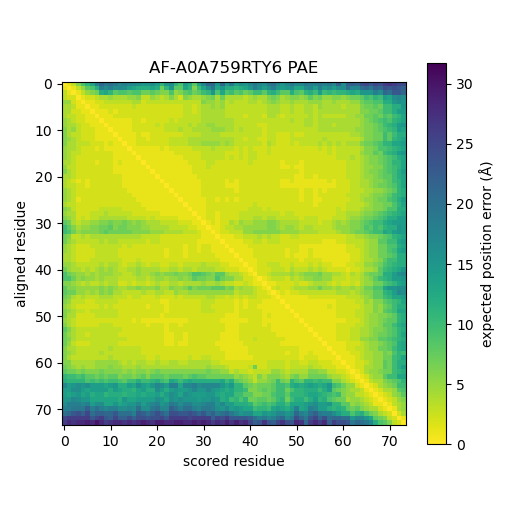 TYR A CA 1
ATOM 551 C C . TYR A 1 69 ? 0.869 22.884 -3.661 1.00 72.62 69 TYR A C 1
ATOM 553 O O . TYR A 1 69 ? 1.614 23.634 -3.030 1.00 72.62 69 TYR A O 1
ATOM 561 N N . LYS A 1 70 ? -0.177 23.319 -4.360 1.00 80.56 70 LYS A N 1
ATOM 562 C CA . LYS A 1 70 ? -0.680 24.682 -4.245 1.00 80.56 70 LYS A CA 1
ATOM 563 C C . LYS A 1 70 ? -1.831 24.657 -3.251 1.00 80.56 70 LYS A C 1
ATOM 565 O O . LYS A 1 70 ? -2.799 23.930 -3.454 1.00 80.56 70 LYS A O 1
ATOM 570 N N . ILE A 1 71 ? -1.696 25.415 -2.173 1.00 85.69 71 ILE A N 1
ATOM 571 C CA . ILE A 1 71 ? -2.811 25.684 -1.272 1.00 85.69 71 ILE A CA 1
ATOM 572 C C . ILE A 1 71 ? -3.677 26.714 -1.997 1.00 85.69 71 ILE A C 1
ATOM 574 O O . ILE A 1 71 ? -3.179 27.774 -2.373 1.00 85.69 71 ILE A O 1
ATOM 578 N N . ASN A 1 72 ? -4.931 26.367 -2.275 1.00 76.00 72 ASN A N 1
ATOM 579 C CA . ASN A 1 72 ? -5.899 27.349 -2.743 1.00 76.00 72 ASN A CA 1
ATOM 580 C C . ASN A 1 72 ? -6.465 28.041 -1.499 1.00 76.00 72 ASN A C 1
ATOM 582 O O . ASN A 1 72 ? -6.991 27.361 -0.621 1.00 76.00 72 ASN A O 1
ATOM 586 N N . GLU A 1 73 ? -6.296 29.357 -1.415 1.00 71.62 73 GLU A N 1
ATOM 587 C CA . GLU A 1 73 ? -7.011 30.198 -0.452 1.00 71.62 73 GLU A CA 1
ATOM 588 C C . GLU A 1 73 ? -8.463 30.357 -0.942 1.00 71.62 73 GLU A C 1
ATOM 590 O O . GLU A 1 73 ? -8.680 30.480 -2.152 1.00 71.62 73 GLU A O 1
ATOM 595 N N . GLU A 1 74 ? -9.431 30.251 -0.021 1.00 56.56 74 GLU A N 1
ATOM 596 C CA . GLU A 1 74 ? -10.876 30.416 -0.279 1.00 56.56 74 GLU A CA 1
ATOM 597 C C . GLU A 1 74 ? -11.244 31.842 -0.708 1.00 56.56 74 GLU A C 1
ATOM 599 O O . GLU A 1 74 ? -10.691 32.805 -0.127 1.00 56.56 74 GLU A O 1
#

Foldseek 3Di:
DDPDDDDDPPVCQQPLVSLLVVVVVVPVVDDLPDAAEAEEEEDHDDSNCVSCVVSVYHYDYDYPDDDDDDDDDD

Nearest PDB structures (foldseek):
  1vch-assembly1_B  TM=5.115E-01  e=2.309E-01  Thermus thermophilus
  3ezs-assembly1_B  TM=6.048E-01  e=5.208E-01  Helicobacter pylori 26695
  4il8-assembly1_A  TM=6.326E-01  e=1.541E+00  Pseudomonas aeruginosa PAO1
  1u08-assembly1_A  TM=5.977E-01  e=2.162E+00  Escherichia coli
  1xey-assembly1_B  TM=4.559E-01  e=1.541E+00  Escherichia coli

Sequence (74 aa):
MPLMSYVVPLSQLGNPDIHARFLDSLSLCFSEKTEVIIISDAGFQGHWFRQIRSHGWVYVCRVLGAQYYKINEE

Mean predicted aligned error: 5.31 Å

Secondary structure (DSSP, 8-state):
--S------GGGTT-HHHHHHHHHHHHTTS-TT---EEEE-BTB-HHHHHHHHHTT-EEEEPPPS----PPPP-